Protein AF-A0A521RUE0-F1 (afdb_monomer)

Mean predicted aligned error: 3.3 Å

Radius of gyration: 13.5 Å; Cα contacts (8 Å, |Δi|>4): 14; chains: 1; bounding box: 31×13×31 Å

Sequence (42 aa):
DTVAAVMQAGVEDKITHLSTGGGATLEFLEGKKLPGIQALEE

Secondary structure (DSSP, 8-state):
-HHHHHHHHT-GGG-S-----HHHHHHHHTTPPPHHHHTT--

pLDDT: mean 93.93, std 5.54, range [61.47, 97.38]

Structure (mmCIF, N/CA/C/O backbone):
data_AF-A0A521RUE0-F1
#
_entry.id   AF-A0A521RUE0-F1
#
loop_
_atom_site.group_PDB
_atom_site.id
_atom_site.type_symbol
_atom_site.label_atom_id
_atom_site.label_alt_id
_atom_site.label_comp_id
_atom_site.label_asym_id
_atom_site.label_entity_id
_atom_site.label_seq_id
_atom_site.pdbx_PDB_ins_code
_atom_site.Cartn_x
_atom_site.Cartn_y
_atom_site.Cartn_z
_atom_site.occupancy
_atom_site.B_iso_or_equiv
_atom_site.auth_seq_id
_atom_site.auth_comp_id
_atom_site.auth_asym_id
_atom_site.auth_atom_id
_atom_site.pdbx_PDB_model_num
ATOM 1 N N . ASP A 1 1 ? 9.651 7.747 -3.217 1.00 86.81 1 ASP A N 1
ATOM 2 C CA . ASP A 1 1 ? 10.749 6.931 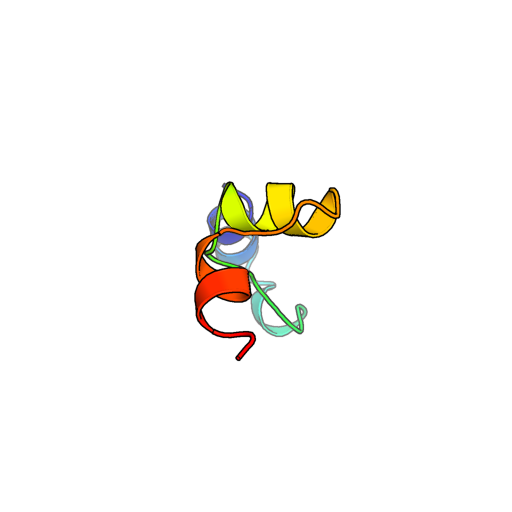-3.781 1.00 86.81 1 ASP A CA 1
ATOM 3 C C . ASP A 1 1 ? 10.245 5.752 -4.589 1.00 86.81 1 ASP A C 1
ATOM 5 O O . ASP A 1 1 ? 10.453 5.749 -5.792 1.00 86.81 1 ASP A O 1
ATOM 9 N N . THR A 1 2 ? 9.510 4.809 -3.995 1.00 92.44 2 THR A N 1
ATOM 10 C CA . THR A 1 2 ? 9.023 3.610 -4.707 1.00 92.44 2 THR A CA 1
ATOM 11 C C . THR A 1 2 ? 8.203 3.932 -5.958 1.00 92.44 2 THR A C 1
ATOM 13 O O . THR A 1 2 ? 8.483 3.398 -7.023 1.00 92.44 2 THR A O 1
ATOM 16 N N . VAL A 1 3 ? 7.238 4.855 -5.863 1.00 93.50 3 VAL A N 1
ATOM 17 C CA . VAL A 1 3 ? 6.423 5.278 -7.020 1.00 93.50 3 VAL A CA 1
ATOM 18 C C . VAL A 1 3 ? 7.29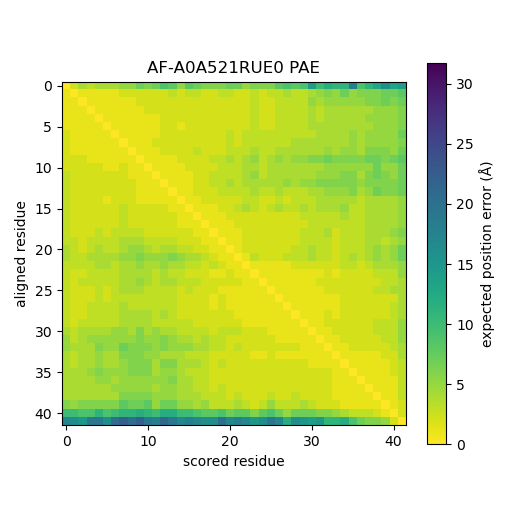4 5.901 -8.117 1.00 93.50 3 VAL A C 1
ATOM 20 O O . VAL A 1 3 ? 7.159 5.546 -9.282 1.00 93.50 3 VAL A O 1
ATOM 23 N N . ALA A 1 4 ? 8.238 6.772 -7.748 1.00 93.88 4 ALA A N 1
ATOM 24 C CA . ALA A 1 4 ? 9.149 7.397 -8.705 1.00 93.88 4 ALA A CA 1
ATOM 25 C C . ALA A 1 4 ? 10.052 6.363 -9.400 1.00 93.88 4 ALA A C 1
ATOM 27 O O . ALA A 1 4 ? 10.247 6.443 -10.608 1.00 93.88 4 ALA A O 1
ATOM 28 N N . ALA A 1 5 ? 10.549 5.366 -8.662 1.00 95.44 5 ALA A N 1
ATOM 29 C CA . ALA A 1 5 ? 11.351 4.280 -9.219 1.00 95.44 5 ALA A CA 1
ATOM 30 C C . ALA A 1 5 ? 10.547 3.409 -10.198 1.00 95.44 5 ALA A C 1
ATOM 32 O O . ALA A 1 5 ? 11.053 3.058 -11.259 1.00 95.44 5 ALA A O 1
ATOM 33 N N . VAL A 1 6 ? 9.286 3.102 -9.876 1.00 95.75 6 VAL A N 1
ATOM 34 C CA . VAL A 1 6 ? 8.381 2.361 -10.771 1.00 95.75 6 VAL A CA 1
ATOM 35 C C . VAL A 1 6 ? 8.154 3.121 -12.077 1.00 95.75 6 VAL A C 1
ATOM 37 O O . VAL A 1 6 ? 8.283 2.526 -13.144 1.00 95.75 6 VAL A O 1
ATOM 40 N N . MET A 1 7 ? 7.889 4.429 -11.999 1.00 94.12 7 MET A N 1
ATOM 41 C CA . MET A 1 7 ? 7.704 5.275 -13.184 1.00 94.12 7 MET A CA 1
ATOM 42 C C . MET A 1 7 ? 8.983 5.371 -14.023 1.00 94.12 7 MET A C 1
ATOM 44 O O . MET A 1 7 ? 8.937 5.270 -15.242 1.00 94.12 7 MET A O 1
ATOM 48 N N . GLN A 1 8 ? 10.147 5.530 -13.384 1.00 97.38 8 GLN A N 1
ATOM 49 C CA . GLN A 1 8 ? 11.438 5.543 -14.083 1.00 97.38 8 GLN A CA 1
ATOM 50 C C . GLN A 1 8 ? 11.755 4.203 -14.758 1.00 97.38 8 GLN A C 1
ATOM 52 O O . GLN A 1 8 ? 12.426 4.179 -15.787 1.00 97.38 8 GLN A O 1
ATOM 57 N N . ALA A 1 9 ? 11.278 3.098 -14.188 1.00 97.12 9 ALA A N 1
ATOM 58 C CA . ALA A 1 9 ? 11.443 1.765 -14.748 1.00 97.12 9 ALA A CA 1
ATOM 59 C C . ALA A 1 9 ? 10.442 1.443 -15.876 1.00 97.12 9 ALA A C 1
ATOM 61 O O . ALA A 1 9 ? 10.649 0.450 -16.574 1.00 97.12 9 ALA A O 1
ATOM 62 N N . GLY A 1 10 ? 9.387 2.246 -16.074 1.00 97.00 10 GLY A N 1
ATOM 63 C CA . GLY A 1 10 ? 8.378 2.030 -17.121 1.00 97.00 10 GLY A CA 1
ATOM 64 C C . GLY A 1 10 ? 7.584 0.731 -16.939 1.00 97.00 10 GLY A C 1
ATOM 65 O O . GLY A 1 10 ? 7.327 0.008 -17.904 1.00 97.00 10 GLY A O 1
ATOM 66 N N . VAL A 1 11 ? 7.299 0.359 -15.688 1.00 97.31 11 VAL A N 1
ATOM 67 C CA . VAL A 1 11 ? 6.614 -0.899 -15.328 1.00 97.31 11 VAL A CA 1
ATOM 68 C C . VAL A 1 11 ? 5.309 -0.683 -14.564 1.00 97.31 11 VAL A C 1
ATOM 70 O O . VAL A 1 11 ? 4.766 -1.633 -14.006 1.00 97.31 11 VAL A O 1
ATOM 73 N N . GLU A 1 12 ? 4.792 0.541 -14.535 1.00 95.50 12 G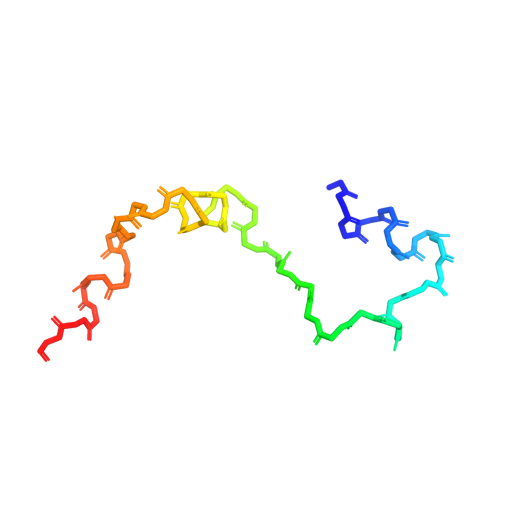LU A N 1
ATOM 74 C CA . GLU A 1 12 ? 3.552 0.923 -13.859 1.00 95.50 12 GLU A CA 1
ATOM 75 C C . GLU A 1 12 ? 2.360 0.048 -14.269 1.00 95.50 12 GLU A C 1
ATOM 77 O O . GLU A 1 12 ? 1.635 -0.432 -13.399 1.00 95.50 12 GLU A O 1
ATOM 82 N N . ASP A 1 13 ? 2.236 -0.281 -15.558 1.00 95.94 13 ASP A N 1
ATOM 83 C CA . ASP A 1 13 ? 1.145 -1.101 -16.104 1.00 95.94 13 ASP A CA 1
ATOM 84 C C . ASP A 1 13 ? 1.170 -2.558 -15.613 1.00 95.94 13 ASP A C 1
ATOM 86 O O . ASP A 1 13 ? 0.212 -3.310 -15.793 1.00 95.94 13 ASP A O 1
ATOM 90 N N . LYS A 1 14 ? 2.278 -2.986 -14.997 1.00 97.00 14 LYS A N 1
ATOM 91 C CA . LYS A 1 14 ? 2.442 -4.333 -14.434 1.00 97.00 14 LYS A CA 1
ATOM 92 C C . LYS A 1 14 ? 2.078 -4.402 -12.951 1.00 97.00 14 LYS A C 1
ATOM 94 O O . LYS A 1 14 ? 2.175 -5.477 -12.362 1.00 97.00 14 LYS A O 1
ATOM 99 N N . ILE A 1 15 ? 1.697 -3.284 -12.333 1.00 95.94 15 ILE A N 1
ATOM 100 C CA . ILE A 1 15 ? 1.400 -3.195 -10.903 1.00 95.94 15 ILE A CA 1
ATOM 101 C C . ILE A 1 15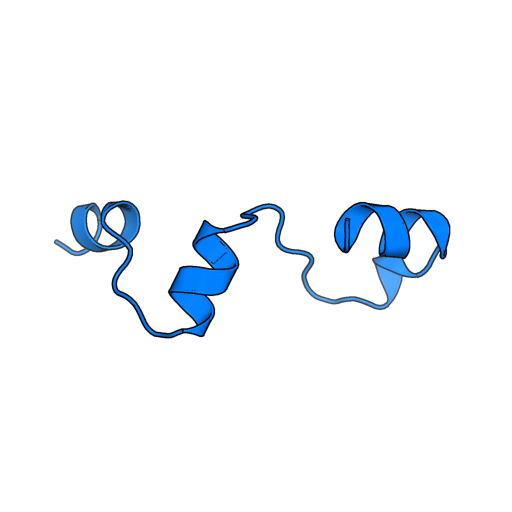 ? -0.076 -2.848 -10.712 1.00 95.94 15 ILE A C 1
ATOM 103 O O . ILE A 1 15 ? -0.548 -1.804 -11.140 1.00 95.94 15 ILE A O 1
ATOM 107 N N . THR A 1 16 ? -0.809 -3.710 -10.007 1.00 97.12 16 THR A N 1
ATOM 108 C CA . THR A 1 16 ? -2.264 -3.564 -9.822 1.00 97.12 16 THR A CA 1
ATOM 109 C C . THR A 1 16 ? -2.650 -2.355 -8.967 1.00 97.12 16 THR A C 1
ATOM 111 O O . THR A 1 16 ? -3.729 -1.791 -9.136 1.00 97.12 16 THR A O 1
ATOM 114 N N . HIS A 1 17 ? -1.800 -1.968 -8.015 1.00 94.56 17 HIS A N 1
ATOM 115 C CA . HIS A 1 17 ? -2.054 -0.835 -7.136 1.00 94.56 17 HIS A CA 1
ATOM 116 C C . HIS A 1 17 ? -0.745 -0.189 -6.683 1.00 94.56 17 HIS A C 1
ATOM 118 O O . HIS A 1 17 ? 0.143 -0.860 -6.155 1.00 94.56 17 HIS A O 1
ATOM 124 N N . LEU A 1 18 ? -0.650 1.128 -6.851 1.00 93.06 18 LEU A N 1
ATOM 125 C CA . LEU A 1 18 ? 0.456 1.947 -6.371 1.00 93.06 18 LEU A CA 1
ATOM 126 C C . LEU A 1 18 ? -0.081 2.934 -5.340 1.00 93.06 18 LEU A C 1
ATOM 128 O O . LEU A 1 18 ? -0.739 3.912 -5.691 1.00 93.06 18 LEU A O 1
ATOM 132 N N . SER A 1 19 ? 0.208 2.682 -4.063 1.00 94.00 19 SER A N 1
ATOM 133 C CA . SER A 1 19 ? -0.169 3.620 -3.009 1.00 94.00 19 SER A CA 1
ATOM 134 C C . SER A 1 19 ? 0.701 4.878 -3.057 1.00 94.00 19 SER A C 1
ATOM 136 O O . SER A 1 19 ? 1.932 4.808 -3.071 1.00 94.00 19 SER A O 1
ATOM 138 N N . THR A 1 20 ? 0.049 6.037 -3.005 1.00 93.19 20 THR A N 1
ATOM 139 C CA . THR A 1 20 ? 0.678 7.352 -2.810 1.00 93.19 20 THR A CA 1
ATOM 140 C C . THR A 1 20 ? 0.638 7.812 -1.348 1.00 93.19 20 THR A C 1
ATOM 142 O O . THR A 1 20 ? 1.099 8.905 -1.034 1.00 93.19 20 THR A O 1
ATOM 145 N N . GLY A 1 21 ? 0.131 6.974 -0.433 1.00 90.75 21 GLY A N 1
ATOM 146 C CA . GLY A 1 21 ? -0.117 7.310 0.973 1.00 90.75 21 GLY A CA 1
ATOM 147 C C . GLY A 1 21 ? 1.111 7.346 1.891 1.00 90.75 21 GLY A C 1
ATOM 148 O O . GLY A 1 21 ? 0.953 7.529 3.096 1.00 90.75 21 GLY A O 1
ATOM 149 N N . GLY A 1 22 ? 2.326 7.165 1.359 1.00 91.75 22 GLY A N 1
ATOM 150 C CA . GLY A 1 22 ? 3.583 7.306 2.104 1.00 91.75 22 GLY A CA 1
ATOM 151 C C . GLY A 1 22 ? 3.597 6.556 3.444 1.00 91.75 22 GLY A C 1
ATOM 152 O O . GLY A 1 22 ? 3.413 5.340 3.486 1.00 91.75 22 GLY A O 1
ATOM 153 N N . GLY A 1 23 ? 3.796 7.295 4.541 1.00 93.75 23 GLY A N 1
ATOM 154 C CA . GLY A 1 23 ? 3.839 6.747 5.903 1.00 93.75 23 GLY A CA 1
ATOM 155 C C . GLY A 1 23 ? 2.517 6.142 6.382 1.00 93.75 23 GLY A C 1
ATOM 156 O O . GLY A 1 23 ? 2.535 5.117 7.054 1.00 93.75 23 GLY A O 1
ATOM 157 N N . ALA A 1 24 ? 1.372 6.684 5.961 1.00 95.06 24 ALA A N 1
ATOM 158 C CA . ALA A 1 24 ? 0.070 6.136 6.344 1.00 95.06 24 ALA A CA 1
ATOM 159 C C . ALA A 1 24 ? -0.132 4.714 5.794 1.00 95.06 24 ALA A C 1
ATOM 161 O O . ALA A 1 24 ? -0.729 3.869 6.452 1.00 95.06 24 ALA A O 1
ATOM 162 N N . THR A 1 25 ? 0.413 4.420 4.606 1.00 94.81 25 THR A N 1
ATOM 163 C CA . THR A 1 25 ? 0.411 3.053 4.056 1.00 94.81 25 THR A CA 1
ATOM 164 C C . THR A 1 25 ? 1.278 2.112 4.881 1.00 94.81 25 THR A C 1
ATOM 166 O O . THR A 1 25 ? 0.880 0.975 5.102 1.00 94.81 25 THR A O 1
ATOM 169 N N . LEU A 1 26 ? 2.433 2.572 5.365 1.00 95.19 26 LEU A N 1
ATOM 170 C CA . LEU A 1 26 ? 3.296 1.760 6.224 1.00 95.19 26 LEU A CA 1
ATOM 171 C C . LEU A 1 26 ? 2.614 1.458 7.562 1.00 95.19 26 LEU A C 1
ATOM 173 O O . LEU A 1 26 ? 2.532 0.300 7.946 1.00 95.19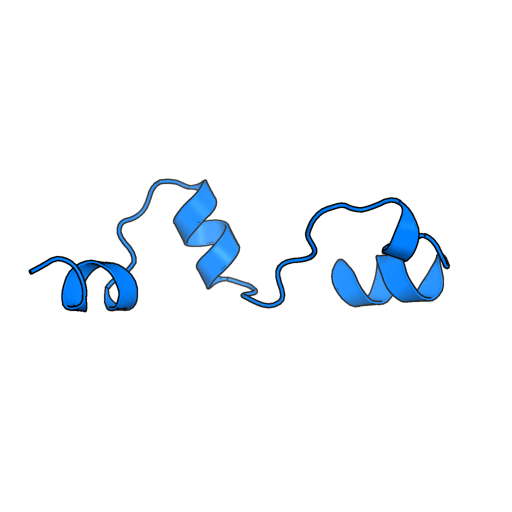 26 LEU A O 1
ATOM 177 N N . GLU A 1 27 ? 2.038 2.466 8.218 1.00 96.69 27 GLU A N 1
ATOM 178 C CA . GLU A 1 27 ? 1.299 2.279 9.473 1.00 96.69 27 GLU A CA 1
ATOM 179 C C . GLU A 1 27 ? 0.097 1.340 9.308 1.00 96.69 27 GLU A C 1
ATOM 181 O O . GLU A 1 27 ? -0.156 0.493 10.165 1.00 96.69 27 GLU A O 1
ATOM 186 N N . PHE A 1 28 ? -0.613 1.444 8.182 1.00 95.25 28 PHE A N 1
ATOM 187 C CA . PHE A 1 28 ? -1.692 0.522 7.842 1.00 95.25 28 PHE A CA 1
ATOM 188 C C . PHE A 1 28 ? -1.192 -0.921 7.675 1.00 95.25 28 PHE A C 1
ATOM 190 O O . PHE A 1 28 ? -1.791 -1.845 8.220 1.00 95.25 28 PHE A O 1
ATOM 197 N N . LEU A 1 29 ? -0.076 -1.128 6.964 1.00 95.69 29 LEU A N 1
ATOM 198 C CA . LEU A 1 29 ? 0.535 -2.451 6.771 1.00 95.69 29 LEU A CA 1
ATOM 199 C C . LEU A 1 29 ? 1.106 -3.041 8.070 1.00 95.69 29 LEU A C 1
ATOM 201 O O . LEU A 1 29 ? 1.134 -4.259 8.227 1.00 95.69 29 LEU A O 1
ATOM 205 N N . GLU A 1 30 ? 1.515 -2.195 9.015 1.00 97.31 30 GLU A N 1
ATOM 206 C CA . GLU A 1 30 ? 1.886 -2.590 10.379 1.00 97.31 30 GLU A CA 1
ATOM 207 C C . GLU A 1 30 ? 0.673 -3.022 11.230 1.00 97.31 30 GLU A C 1
ATOM 209 O O . GLU A 1 30 ? 0.845 -3.479 12.360 1.00 97.31 30 GLU A O 1
ATOM 214 N N . GLY A 1 31 ? -0.555 -2.885 10.714 1.00 95.81 31 GLY A N 1
ATOM 215 C CA . GLY A 1 31 ? -1.792 -3.235 11.413 1.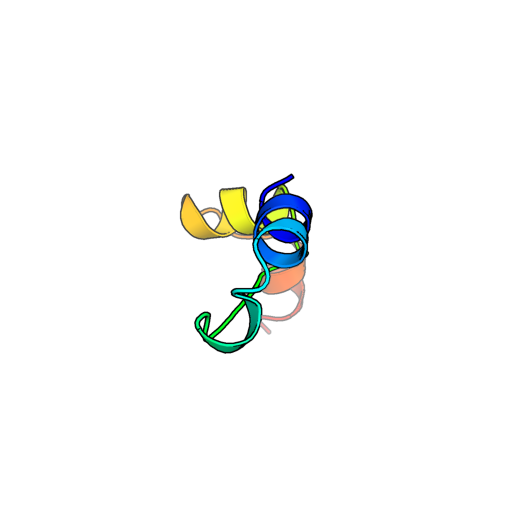00 95.81 31 GLY A CA 1
ATOM 216 C C . GLY A 1 31 ? -2.249 -2.184 12.427 1.00 95.81 31 GLY A C 1
ATOM 217 O O . GLY A 1 31 ? -3.106 -2.470 13.267 1.00 95.81 31 GLY A O 1
ATOM 218 N N . LYS A 1 32 ? -1.692 -0.966 12.382 1.00 95.88 32 LYS A N 1
ATOM 219 C CA . LYS A 1 32 ? -2.134 0.132 13.247 1.00 95.88 32 LYS A CA 1
ATOM 220 C C . LYS A 1 32 ? -3.501 0.631 12.796 1.00 95.88 32 LYS A C 1
ATOM 222 O O . LYS A 1 32 ? -3.804 0.709 11.607 1.00 95.88 32 LYS A O 1
ATOM 227 N N . LYS A 1 33 ? -4.319 1.042 13.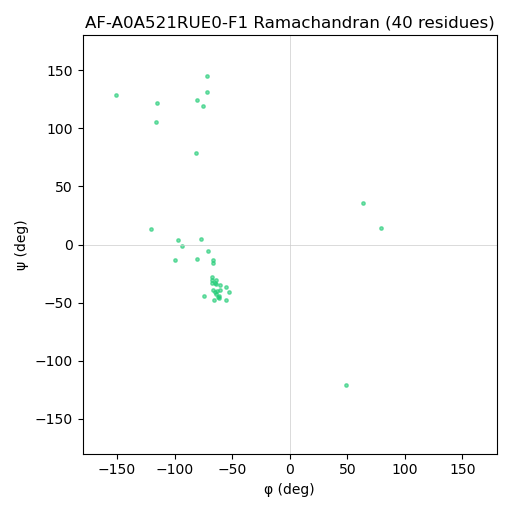764 1.00 94.62 33 LYS A N 1
ATOM 228 C CA . LYS A 1 33 ? -5.557 1.757 13.462 1.00 94.62 33 LYS A CA 1
ATOM 229 C C . LYS A 1 33 ? -5.220 3.188 13.062 1.00 94.62 33 LYS A C 1
ATOM 231 O O . LYS A 1 33 ? -4.646 3.930 13.856 1.00 94.62 33 LYS A O 1
ATOM 236 N N . LEU A 1 34 ? -5.578 3.564 11.839 1.00 96.69 34 LEU A N 1
ATOM 237 C CA . LEU A 1 34 ? -5.395 4.929 11.363 1.00 96.69 34 LEU A CA 1
ATOM 238 C C . LEU A 1 34 ? -6.531 5.815 11.896 1.00 96.69 34 LEU A C 1
ATOM 240 O O . LEU A 1 34 ? -7.690 5.516 11.601 1.00 96.69 34 LEU A O 1
ATOM 244 N N . PRO A 1 35 ? -6.242 6.926 12.602 1.00 94.31 35 PRO A N 1
ATOM 245 C CA . PRO A 1 35 ? -7.277 7.783 13.187 1.00 94.31 35 PRO A CA 1
ATOM 246 C C . PRO A 1 35 ? -8.310 8.278 12.170 1.00 94.31 35 PRO A C 1
ATOM 248 O O . PRO A 1 35 ? -9.496 8.341 12.473 1.00 94.31 35 PRO A O 1
ATOM 251 N N . GLY A 1 36 ? -7.869 8.580 10.944 1.00 94.44 36 GLY A N 1
ATOM 252 C CA . GLY A 1 36 ? -8.757 9.009 9.863 1.00 94.44 36 GLY A CA 1
ATOM 253 C C . GLY A 1 36 ? -9.711 7.916 9.373 1.00 94.44 36 GLY A C 1
ATOM 254 O O . GLY A 1 36 ? -10.831 8.239 9.008 1.00 94.44 36 GLY A O 1
ATOM 255 N N . ILE A 1 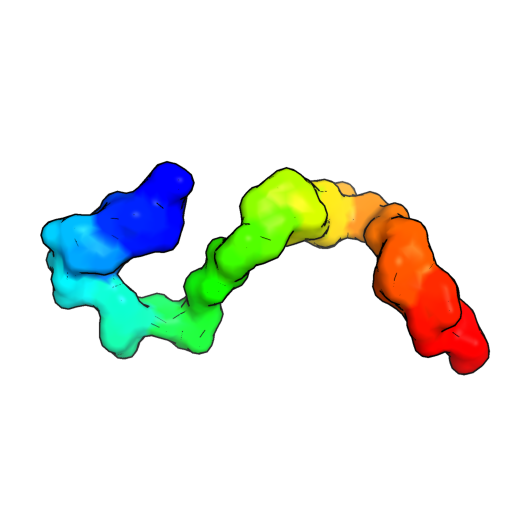37 ? -9.303 6.640 9.396 1.00 94.12 37 ILE A N 1
ATOM 256 C CA . ILE A 1 37 ? -10.198 5.515 9.071 1.00 94.12 37 ILE A CA 1
ATOM 257 C C . ILE A 1 37 ? -11.162 5.279 10.233 1.00 94.12 37 ILE A C 1
ATOM 259 O O . ILE A 1 37 ? -12.359 5.163 10.012 1.00 94.12 37 ILE A O 1
ATOM 263 N N . GLN A 1 38 ? -10.667 5.294 11.47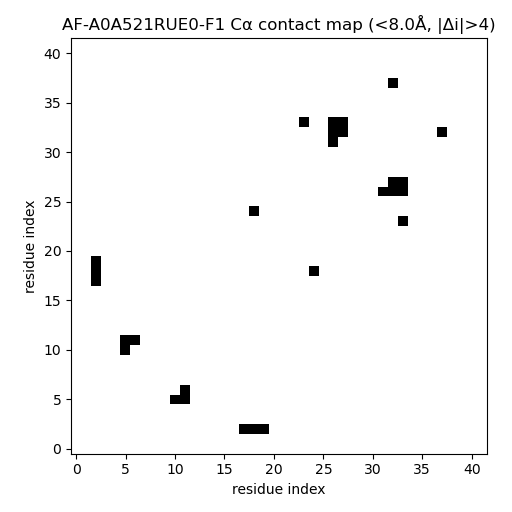3 1.00 95.69 38 GLN A N 1
ATOM 264 C CA . GLN A 1 38 ? -11.511 5.109 12.656 1.00 95.69 38 GLN A CA 1
ATOM 265 C C . GLN A 1 38 ? -12.598 6.175 12.789 1.00 95.69 38 GLN A C 1
ATOM 267 O O . GLN A 1 38 ? -13.690 5.871 13.244 1.00 95.69 38 GLN A O 1
ATOM 272 N N . ALA A 1 39 ? -12.315 7.417 12.394 1.00 95.62 39 ALA A N 1
ATOM 273 C CA . ALA A 1 39 ? -13.312 8.484 12.403 1.00 95.62 39 ALA A CA 1
ATOM 274 C C . ALA A 1 39 ? -14.457 8.260 11.394 1.00 95.62 39 ALA A C 1
ATOM 276 O O . ALA A 1 39 ? -15.470 8.942 11.486 1.00 95.62 39 ALA A O 1
ATOM 277 N N . LEU A 1 40 ? -14.280 7.350 10.429 1.00 95.19 40 LEU A N 1
ATOM 278 C CA . LEU A 1 40 ? -15.281 6.963 9.429 1.00 95.19 40 LEU A CA 1
ATOM 279 C C . LEU A 1 40 ? -15.991 5.647 9.784 1.00 95.19 40 LEU A C 1
ATOM 281 O O . LEU A 1 40 ? -16.994 5.313 9.158 1.00 95.19 40 LEU A O 1
ATOM 285 N N . GLU A 1 41 ? -15.458 4.890 10.746 1.00 87.81 41 GLU A N 1
ATOM 286 C CA . GLU A 1 41 ? -16.089 3.695 11.307 1.00 87.81 41 GLU A CA 1
ATOM 287 C C . GLU A 1 41 ? -17.117 4.134 12.369 1.00 87.81 41 GLU A C 1
ATOM 289 O O . GLU A 1 41 ? -16.829 4.123 13.566 1.00 87.81 41 GLU A O 1
ATOM 294 N N . GLU A 1 42 ? -18.297 4.571 11.913 1.00 61.47 42 GLU A N 1
ATOM 295 C CA . GLU A 1 42 ? -19.513 4.742 12.734 1.00 61.47 42 GLU A CA 1
ATOM 296 C C . GLU A 1 42 ? -20.309 3.432 12.851 1.00 61.47 42 GLU A C 1
ATOM 298 O O . GLU A 1 42 ? -20.563 2.786 11.805 1.00 61.47 42 GLU A O 1
#

Foldseek 3Di:
DVVVVCVVVVCPVVDPDDDPPPVVVVCVVVVHDDPVVVVVVD

Solvent-accessible surface area (backbone atoms only — not comparable to full-atom values): 2845 Å² total; per-residue (Å²): 106,71,67,60,51,37,58,77,66,72,46,54,94,80,50,97,75,82,84,86,57,64,67,61,50,52,44,47,74,72,68,48,86,51,69,77,59,54,76,68,67,124